Protein AF-A0A7Y2K5U6-F1 (afdb_monomer_lite)

pLDDT: mean 75.23, std 22.71, range [32.06, 97.62]

Foldseek 3Di:
DEFADCVLLVVLVCCLPPNPQAAEEEYPPQVPDAQDADPPPRRHCPPVPRHPVVSCVSNVVSVYHYDPDPVCRVVSNVVRVVVVVPDDPPPPPPPDDDDDDDDDDDDDDDDDDDDDD

Secondary structure (DSSP, 8-state):
-BSSSSHHHHHHHHHHHH--S--EE--B-TTPPTTPBPSSTT-B--TT-S-HHHHHHHHHHTT-EE-SSGGGHHHHHHHHHHH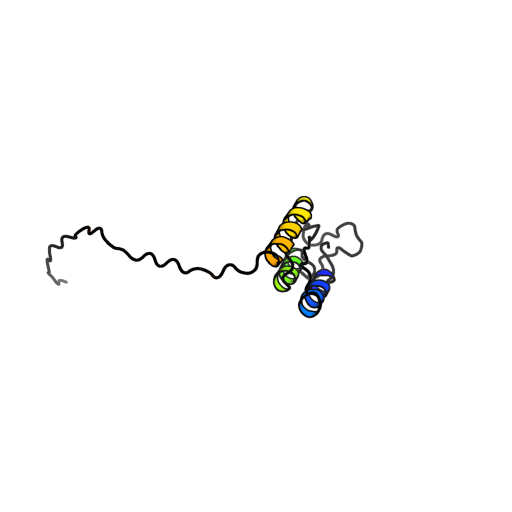HHS-------------------------------

Radius of gyration: 27.52 Å; chains: 1; bounding box: 65×72×42 Å

Sequence (117 aa):
GEIGGTAEEEAAAYIKRNIKKPVVGFIAGRTAPPGRRMGHAGAIIAGGKGTAAEKITAMKKAGIKVAESPADIGITMQKAIEKLNKKPKKKTVSKNTITSKKSATPKKAKAKKKKKK

Structure (mmCIF, N/CA/C/O backbone):
data_AF-A0A7Y2K5U6-F1
#
_entry.id   AF-A0A7Y2K5U6-F1
#
loop_
_atom_site.group_PDB
_atom_site.id
_atom_site.type_symbol
_atom_site.label_atom_id
_atom_site.label_alt_id
_atom_site.label_comp_id
_atom_site.label_asym_id
_atom_site.label_entity_id
_atom_site.label_seq_id
_atom_site.pdbx_PDB_ins_code
_atom_site.Cartn_x
_atom_site.Cartn_y
_atom_site.Cartn_z
_atom_site.occupancy
_atom_site.B_iso_or_equiv
_atom_site.auth_seq_id
_atom_site.auth_comp_id
_atom_site.auth_asym_id
_atom_site.auth_atom_id
_atom_site.pdbx_PDB_model_num
ATOM 1 N N . GLY A 1 1 ? 4.721 4.909 -0.941 1.00 89.25 1 GLY A N 1
ATOM 2 C CA . GLY A 1 1 ? 5.909 4.124 -1.279 1.00 89.25 1 GLY A CA 1
ATOM 3 C C . GLY A 1 1 ? 5.983 3.923 -2.770 1.00 89.25 1 GLY A C 1
ATOM 4 O O . GLY A 1 1 ? 5.064 4.323 -3.490 1.00 89.25 1 GLY A O 1
ATOM 5 N N . GLU A 1 2 ? 7.051 3.292 -3.222 1.00 89.81 2 GLU A N 1
ATOM 6 C CA . GLU A 1 2 ? 7.275 2.914 -4.619 1.00 89.81 2 GLU A CA 1
ATOM 7 C C . GLU A 1 2 ? 7.696 1.441 -4.712 1.00 89.81 2 GLU A C 1
ATOM 9 O O . GLU A 1 2 ? 7.778 0.733 -3.711 1.00 89.81 2 GLU A O 1
ATOM 14 N N . ILE A 1 3 ? 7.858 0.936 -5.930 1.00 87.75 3 ILE A N 1
ATOM 15 C CA . ILE A 1 3 ? 8.450 -0.387 -6.149 1.00 87.75 3 ILE A CA 1
ATOM 16 C C . ILE A 1 3 ? 9.951 -0.385 -5.839 1.00 87.75 3 ILE A C 1
ATOM 18 O O . ILE A 1 3 ? 10.605 0.647 -5.934 1.00 87.75 3 ILE A O 1
ATOM 22 N N . GLY A 1 4 ? 10.499 -1.566 -5.556 1.00 85.31 4 GLY A N 1
ATOM 23 C CA . GLY A 1 4 ? 11.905 -1.762 -5.194 1.00 85.31 4 GLY A CA 1
ATOM 24 C C . GLY A 1 4 ? 12.163 -1.707 -3.686 1.00 85.31 4 GLY A C 1
ATOM 25 O O . GLY A 1 4 ? 11.371 -1.168 -2.914 1.00 85.31 4 GLY A O 1
ATOM 26 N N . GLY A 1 5 ? 13.251 -2.347 -3.250 1.00 86.38 5 GLY A N 1
ATOM 27 C CA . GLY A 1 5 ? 13.608 -2.476 -1.829 1.00 86.38 5 GLY A CA 1
ATOM 28 C C . GLY A 1 5 ? 12.569 -3.226 -0.978 1.00 86.38 5 GLY A C 1
ATOM 29 O O . GLY A 1 5 ? 11.645 -3.843 -1.509 1.00 86.38 5 GLY A O 1
ATOM 30 N N . THR A 1 6 ? 12.708 -3.153 0.351 1.00 89.06 6 THR A N 1
ATOM 31 C CA . THR A 1 6 ? 11.864 -3.856 1.351 1.00 89.06 6 THR A CA 1
ATOM 32 C C . THR A 1 6 ? 11.196 -2.928 2.372 1.00 89.06 6 THR A C 1
ATOM 34 O O . THR A 1 6 ? 10.544 -3.387 3.312 1.00 89.06 6 THR A O 1
ATOM 37 N N . ALA A 1 7 ? 11.356 -1.612 2.204 1.00 90.88 7 ALA A N 1
ATOM 38 C CA . ALA A 1 7 ? 10.967 -0.625 3.206 1.00 90.88 7 ALA A CA 1
ATOM 39 C C . ALA A 1 7 ? 9.464 -0.663 3.528 1.00 90.88 7 ALA A C 1
ATOM 41 O O . ALA A 1 7 ? 9.072 -0.558 4.689 1.00 90.88 7 ALA A O 1
ATOM 42 N N . GLU A 1 8 ? 8.597 -0.835 2.529 1.00 93.06 8 GLU A N 1
ATOM 43 C CA . GLU A 1 8 ? 7.151 -0.907 2.747 1.00 93.06 8 GLU A CA 1
ATOM 44 C C . GLU A 1 8 ? 6.716 -2.190 3.459 1.00 93.06 8 GLU A C 1
ATOM 46 O O . GLU A 1 8 ? 5.763 -2.163 4.240 1.00 93.06 8 GLU A O 1
ATOM 51 N N . GLU A 1 9 ? 7.403 -3.306 3.229 1.00 93.88 9 GLU A N 1
ATOM 52 C CA . GLU A 1 9 ? 7.170 -4.562 3.936 1.00 93.88 9 GLU A CA 1
ATOM 53 C C . GLU A 1 9 ? 7.590 -4.463 5.410 1.00 93.88 9 GLU A C 1
ATOM 55 O O . GLU A 1 9 ? 6.839 -4.877 6.300 1.00 93.88 9 GLU A O 1
ATOM 60 N N . GLU A 1 10 ? 8.745 -3.855 5.678 1.00 94.38 10 GLU A N 1
ATOM 61 C CA . GLU A 1 10 ? 9.230 -3.568 7.033 1.00 94.38 10 GLU A CA 1
ATOM 62 C C . GLU A 1 10 ? 8.302 -2.591 7.761 1.00 94.38 10 GLU A C 1
ATOM 64 O O . GLU A 1 10 ? 7.880 -2.846 8.895 1.00 94.38 10 GLU A O 1
ATOM 69 N N . ALA A 1 11 ? 7.885 -1.521 7.080 1.00 95.44 11 ALA A N 1
ATOM 70 C CA . ALA A 1 11 ? 6.906 -0.577 7.600 1.00 95.44 11 ALA A CA 1
ATOM 71 C C . ALA A 1 11 ? 5.571 -1.270 7.901 1.00 95.44 11 ALA A C 1
ATOM 73 O O . ALA A 1 11 ? 4.975 -1.018 8.947 1.00 95.44 11 ALA A O 1
ATOM 74 N N . ALA A 1 12 ? 5.104 -2.181 7.041 1.00 96.50 12 ALA A N 1
ATOM 75 C CA . ALA A 1 12 ? 3.892 -2.956 7.291 1.00 96.50 12 ALA A CA 1
ATOM 76 C C . ALA A 1 12 ? 4.028 -3.841 8.542 1.00 96.50 12 ALA A C 1
ATOM 78 O O . ALA A 1 12 ? 3.105 -3.894 9.362 1.00 96.50 12 ALA A O 1
ATOM 79 N N . ALA A 1 13 ? 5.177 -4.493 8.736 1.00 96.69 13 ALA A N 1
ATOM 80 C CA . ALA A 1 13 ? 5.445 -5.284 9.935 1.00 96.69 13 ALA A CA 1
ATOM 81 C C . ALA A 1 13 ? 5.439 -4.421 11.209 1.00 96.69 13 ALA A C 1
ATOM 83 O O . ALA A 1 13 ? 4.827 -4.813 12.207 1.00 96.69 13 ALA A O 1
ATOM 84 N N . TYR A 1 14 ? 6.054 -3.238 11.160 1.00 97.38 14 TYR A N 1
ATOM 85 C CA . TYR A 1 14 ? 6.055 -2.281 12.267 1.00 97.38 14 TYR A CA 1
ATOM 86 C C . TYR A 1 14 ? 4.649 -1.747 12.566 1.00 97.38 14 TYR A C 1
ATOM 88 O O . TYR A 1 14 ? 4.186 -1.797 13.704 1.00 97.38 14 TYR A O 1
ATOM 96 N N . ILE A 1 15 ? 3.917 -1.308 11.539 1.00 97.31 15 ILE A N 1
ATOM 97 C CA . ILE A 1 15 ? 2.550 -0.786 11.673 1.00 97.31 15 ILE A CA 1
ATOM 98 C C . ILE A 1 15 ? 1.648 -1.814 12.349 1.00 97.31 15 ILE A C 1
ATOM 100 O O . ILE A 1 15 ? 0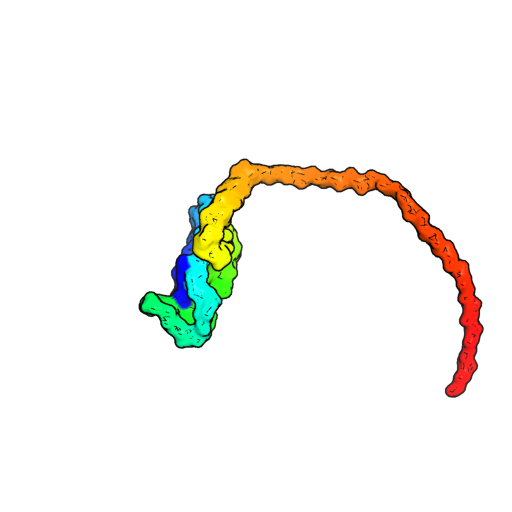.938 -1.473 13.294 1.00 97.31 15 ILE A O 1
ATOM 104 N N . LYS A 1 16 ? 1.733 -3.081 11.933 1.00 96.00 16 LYS A N 1
ATOM 105 C CA . LYS A 1 16 ? 0.943 -4.167 12.520 1.00 96.00 16 LYS A CA 1
ATOM 106 C C . LYS A 1 16 ? 1.193 -4.349 14.021 1.00 96.00 16 LYS A C 1
ATOM 108 O O . LYS A 1 16 ? 0.276 -4.733 14.742 1.00 96.00 16 LYS A O 1
ATOM 113 N N . ARG A 1 17 ? 2.428 -4.132 14.480 1.00 96.50 17 ARG A N 1
ATOM 114 C CA . ARG A 1 17 ? 2.842 -4.358 15.873 1.00 96.50 17 ARG A CA 1
ATOM 115 C C . ARG A 1 17 ? 2.634 -3.130 16.757 1.00 96.50 17 ARG A C 1
ATOM 117 O O . ARG A 1 17 ? 2.300 -3.280 17.928 1.00 96.50 17 ARG A O 1
ATOM 124 N N . ASN A 1 18 ? 2.818 -1.930 16.210 1.00 97.62 1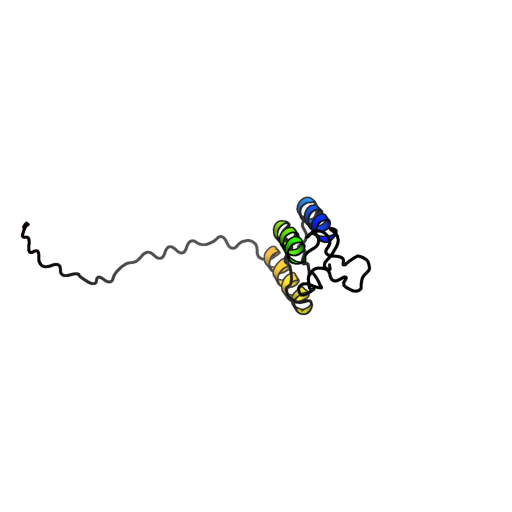8 ASN A N 1
ATOM 125 C CA . ASN A 1 18 ? 3.013 -0.722 17.011 1.00 97.62 18 ASN A CA 1
ATOM 126 C C . ASN A 1 18 ? 1.961 0.371 16.767 1.00 97.62 18 ASN A C 1
ATOM 128 O O . ASN A 1 18 ? 1.784 1.240 17.620 1.00 97.62 18 ASN A O 1
ATOM 132 N N . ILE A 1 19 ? 1.247 0.359 15.636 1.00 96.75 19 ILE A N 1
ATOM 133 C CA . ILE A 1 19 ? 0.399 1.485 15.226 1.00 96.75 19 ILE A CA 1
ATOM 134 C C . ILE A 1 19 ? -1.086 1.123 15.310 1.00 96.75 19 ILE A C 1
ATOM 136 O O . ILE A 1 19 ? -1.570 0.209 14.654 1.00 96.75 19 ILE A O 1
ATOM 140 N N . LYS A 1 20 ? -1.831 1.902 16.106 1.00 92.25 20 LYS A N 1
ATOM 141 C CA . LYS A 1 20 ? -3.291 1.757 16.285 1.00 92.25 20 LYS A CA 1
ATOM 142 C C . LYS A 1 20 ? -4.118 2.732 15.442 1.00 92.25 20 LYS A C 1
ATOM 144 O O . LYS A 1 20 ? -5.316 2.529 15.262 1.00 92.25 20 LYS A O 1
ATOM 149 N N . LYS A 1 21 ? -3.500 3.815 14.962 1.00 94.62 21 LYS A N 1
ATOM 150 C CA . LYS A 1 21 ? -4.155 4.803 14.092 1.00 94.62 21 LYS A CA 1
ATOM 151 C C . LYS A 1 21 ? -4.436 4.175 12.718 1.00 94.62 21 LYS A C 1
ATOM 153 O O . LYS A 1 21 ? -3.678 3.303 12.295 1.00 94.62 21 LYS A O 1
ATOM 158 N N . PRO A 1 22 ? -5.495 4.599 12.007 1.00 95.25 22 PRO A N 1
ATOM 159 C CA . PRO A 1 22 ? -5.755 4.099 10.666 1.00 95.25 22 PRO A CA 1
ATOM 160 C C . PRO A 1 22 ? -4.608 4.506 9.740 1.00 95.25 22 PRO A C 1
ATOM 162 O O . PRO A 1 22 ? -4.237 5.676 9.683 1.00 95.25 22 PRO A O 1
ATOM 165 N N . VAL A 1 23 ? -4.072 3.539 8.998 1.00 97.19 23 VAL A N 1
ATOM 166 C CA . VAL A 1 23 ? -3.028 3.785 8.002 1.00 97.19 23 VAL A CA 1
ATOM 167 C C . VAL A 1 23 ? -3.568 3.468 6.614 1.00 97.19 23 VAL A C 1
ATOM 169 O O . VAL A 1 23 ? -4.210 2.435 6.387 1.00 97.19 23 VAL A O 1
ATOM 172 N N . VAL A 1 24 ? -3.297 4.376 5.682 1.00 97.44 24 VAL A N 1
ATOM 173 C CA . VAL A 1 24 ? -3.528 4.199 4.250 1.00 97.44 24 VAL A CA 1
ATOM 174 C C . VAL A 1 24 ? -2.188 4.293 3.549 1.00 97.44 24 VAL A C 1
ATOM 176 O O . VAL A 1 24 ? -1.343 5.094 3.939 1.00 97.44 24 VAL A O 1
ATOM 179 N N . GLY A 1 25 ? -1.992 3.481 2.522 1.00 95.94 25 GLY A N 1
ATOM 180 C CA . GLY A 1 25 ? -0.795 3.541 1.708 1.00 95.94 25 GLY A CA 1
ATOM 181 C C . GLY A 1 25 ? -1.088 3.453 0.221 1.00 95.94 25 GLY A C 1
ATOM 182 O O . GLY A 1 25 ? -2.186 3.115 -0.208 1.00 95.94 25 GLY A O 1
ATOM 183 N N . PHE A 1 26 ? -0.074 3.773 -0.563 1.00 96.19 26 PHE A N 1
ATOM 184 C CA . PHE A 1 26 ? -0.084 3.724 -2.016 1.00 96.19 26 PHE A CA 1
ATOM 185 C C . PHE A 1 26 ? 1.309 3.292 -2.477 1.00 96.19 26 PHE A C 1
ATOM 187 O O . PHE A 1 26 ? 2.307 3.691 -1.865 1.00 96.19 26 PHE A O 1
ATOM 194 N N . ILE A 1 27 ? 1.360 2.473 -3.526 1.00 93.81 27 ILE A N 1
ATOM 195 C CA . ILE A 1 27 ? 2.600 2.019 -4.159 1.00 93.81 27 ILE A CA 1
ATOM 196 C C . ILE A 1 27 ? 2.623 2.562 -5.583 1.00 93.81 27 ILE A C 1
ATOM 198 O O . ILE A 1 27 ? 1.789 2.174 -6.402 1.00 93.81 27 ILE A O 1
ATOM 202 N N . ALA A 1 28 ? 3.567 3.454 -5.866 1.00 90.44 28 ALA A N 1
ATOM 203 C CA . ALA A 1 28 ? 3.835 3.941 -7.213 1.00 90.44 28 ALA A CA 1
ATOM 204 C C . ALA A 1 28 ? 4.548 2.869 -8.057 1.00 90.44 28 ALA A C 1
ATOM 206 O O . ALA A 1 28 ? 5.193 1.974 -7.518 1.00 90.44 28 ALA A O 1
ATOM 207 N N . GLY A 1 29 ? 4.445 2.959 -9.388 1.00 87.69 29 GLY A N 1
ATOM 208 C CA . GLY A 1 29 ? 5.168 2.059 -10.299 1.00 87.69 29 GLY A CA 1
ATOM 209 C C . GLY A 1 29 ? 4.569 0.653 -10.445 1.00 87.69 29 GLY A C 1
ATOM 210 O O . GLY A 1 29 ? 5.274 -0.277 -10.815 1.00 87.69 29 GLY A O 1
ATOM 211 N N . ARG A 1 30 ? 3.263 0.476 -10.189 1.00 86.38 30 ARG A N 1
ATOM 212 C CA . ARG A 1 30 ? 2.566 -0.831 -10.286 1.00 86.38 30 ARG A CA 1
ATOM 213 C C . ARG A 1 30 ? 2.613 -1.465 -11.679 1.00 86.38 30 ARG A C 1
ATOM 215 O O . ARG A 1 30 ? 2.472 -2.676 -11.789 1.00 86.38 30 ARG A O 1
ATOM 222 N N . THR A 1 31 ? 2.776 -0.649 -12.714 1.00 84.00 31 THR A N 1
ATOM 223 C CA . THR A 1 31 ? 2.841 -1.049 -14.127 1.00 84.00 31 THR A CA 1
ATOM 224 C C . THR A 1 31 ? 4.274 -1.128 -14.652 1.00 84.00 31 THR A C 1
ATOM 226 O O . THR A 1 31 ? 4.479 -1.242 -15.859 1.00 84.00 31 THR A O 1
ATOM 229 N N . ALA A 1 32 ? 5.279 -1.033 -13.773 1.00 77.94 32 ALA A N 1
ATOM 230 C CA . ALA A 1 32 ? 6.667 -1.119 -14.193 1.00 77.94 32 ALA A CA 1
ATOM 231 C C . ALA A 1 32 ? 6.966 -2.515 -14.767 1.00 77.94 32 ALA A C 1
ATOM 233 O O . ALA A 1 32 ? 6.616 -3.522 -14.142 1.00 77.94 32 ALA A O 1
ATOM 234 N N . PRO A 1 33 ? 7.618 -2.593 -15.938 1.00 73.50 33 PRO A N 1
ATOM 235 C CA . PRO A 1 33 ? 8.006 -3.871 -16.503 1.00 73.50 33 PRO A CA 1
ATOM 236 C C . PRO A 1 33 ? 9.107 -4.529 -15.650 1.00 73.50 33 PRO A C 1
ATOM 238 O O . PRO A 1 33 ? 9.912 -3.825 -15.028 1.00 73.50 33 PRO A O 1
ATOM 241 N N . PRO A 1 34 ? 9.179 -5.873 -15.629 1.00 73.06 34 PRO A N 1
ATOM 242 C CA . PRO A 1 34 ? 10.235 -6.597 -14.930 1.00 73.06 34 PRO A CA 1
ATOM 243 C C . PRO A 1 34 ? 11.621 -6.158 -15.410 1.00 73.06 34 PRO A C 1
ATOM 245 O O . PRO A 1 34 ? 11.823 -5.904 -16.596 1.00 73.06 34 PRO A O 1
ATOM 248 N N . GLY A 1 35 ? 12.584 -6.071 -14.492 1.00 70.06 35 GLY A N 1
ATOM 249 C CA . GLY A 1 35 ? 13.972 -5.751 -14.835 1.00 70.06 35 GLY A CA 1
ATOM 250 C C . GLY A 1 35 ? 14.237 -4.291 -15.221 1.00 70.06 35 GLY A C 1
ATOM 251 O O . GLY A 1 35 ? 15.379 -3.957 -15.529 1.00 70.06 35 GLY A O 1
ATOM 252 N N . ARG A 1 36 ? 13.238 -3.394 -15.173 1.00 66.62 36 ARG A N 1
ATOM 253 C CA . ARG A 1 36 ? 13.487 -1.950 -15.282 1.00 66.62 36 ARG A CA 1
ATOM 254 C C . ARG A 1 36 ? 13.749 -1.317 -13.924 1.00 66.62 36 ARG A C 1
ATOM 256 O O . ARG A 1 36 ? 13.028 -1.545 -12.957 1.00 66.62 36 ARG A O 1
ATOM 263 N N . ARG A 1 37 ? 14.737 -0.427 -13.915 1.00 65.25 37 ARG A N 1
ATOM 264 C CA . ARG A 1 37 ? 14.954 0.551 -12.853 1.00 65.25 37 ARG A CA 1
ATOM 265 C C . ARG A 1 37 ? 14.048 1.753 -13.111 1.00 65.25 37 ARG A C 1
ATOM 267 O O . ARG A 1 37 ? 14.161 2.383 -14.162 1.00 65.25 37 ARG A O 1
ATOM 274 N N . MET A 1 38 ? 13.137 2.045 -12.185 1.00 65.38 38 MET A N 1
ATOM 275 C CA . MET A 1 38 ? 12.420 3.327 -12.190 1.00 65.38 38 MET A CA 1
ATOM 276 C C . MET A 1 38 ? 13.334 4.403 -11.587 1.00 65.38 38 MET A C 1
ATOM 278 O O . MET A 1 38 ? 14.243 4.074 -10.836 1.00 65.38 38 MET A O 1
ATOM 282 N N . GLY A 1 39 ? 13.161 5.667 -11.983 1.00 67.88 39 GLY A N 1
ATOM 283 C CA . GLY A 1 39 ? 14.192 6.715 -11.877 1.00 67.88 39 GLY A CA 1
ATOM 284 C C . GLY A 1 39 ? 14.899 6.888 -10.521 1.00 67.88 39 GLY A C 1
ATOM 285 O O . GLY A 1 39 ? 16.088 7.202 -10.511 1.00 67.88 39 GLY A O 1
ATOM 286 N N . HIS A 1 40 ? 14.230 6.653 -9.385 1.00 68.50 40 HIS A N 1
ATOM 287 C CA . HIS A 1 40 ? 14.884 6.693 -8.075 1.00 68.50 40 HIS A CA 1
ATOM 288 C C . HIS A 1 40 ? 15.895 5.554 -7.921 1.00 68.50 40 HIS A C 1
ATOM 290 O O . HIS A 1 40 ? 15.642 4.403 -8.275 1.00 68.50 40 HIS A O 1
ATOM 296 N N . ALA A 1 41 ? 17.061 5.851 -7.341 1.00 56.97 41 ALA A N 1
ATOM 297 C CA . ALA A 1 41 ? 18.151 4.886 -7.255 1.00 56.97 41 ALA A CA 1
ATOM 298 C C . ALA A 1 41 ? 17.801 3.585 -6.498 1.00 56.97 41 ALA A C 1
ATOM 300 O O . ALA A 1 41 ? 18.472 2.583 -6.727 1.00 56.97 41 ALA A O 1
ATOM 301 N N . GLY A 1 42 ? 16.746 3.587 -5.671 1.00 59.66 42 GLY A N 1
ATOM 302 C CA . GLY A 1 42 ? 16.246 2.427 -4.924 1.00 59.66 42 GLY A CA 1
ATOM 303 C C . GLY A 1 42 ? 15.161 1.594 -5.621 1.00 59.66 42 GLY A C 1
ATOM 304 O O . GLY A 1 42 ? 14.849 0.501 -5.147 1.00 59.66 42 GLY A O 1
ATOM 305 N N . ALA A 1 43 ? 14.610 2.045 -6.753 1.00 66.38 43 ALA A N 1
ATOM 306 C CA . ALA A 1 43 ? 13.493 1.377 -7.420 1.00 66.38 43 ALA A CA 1
ATOM 307 C C . ALA A 1 43 ? 13.954 0.260 -8.377 1.00 66.38 43 ALA A C 1
ATOM 309 O O . ALA A 1 43 ? 13.664 0.273 -9.579 1.00 66.38 43 ALA A O 1
ATOM 310 N N . ILE A 1 44 ? 14.710 -0.704 -7.842 1.00 67.44 44 ILE A N 1
ATOM 311 C CA . ILE A 1 44 ? 15.143 -1.914 -8.552 1.00 67.44 44 ILE A CA 1
ATOM 312 C C . ILE A 1 44 ? 14.313 -3.101 -8.057 1.00 67.44 44 ILE A C 1
ATOM 314 O O . ILE A 1 44 ? 14.345 -3.447 -6.876 1.00 67.44 44 ILE A O 1
ATOM 318 N N . ILE A 1 45 ? 13.606 -3.758 -8.978 1.00 66.44 45 ILE A N 1
ATOM 319 C CA . ILE A 1 45 ? 12.981 -5.063 -8.737 1.00 66.44 45 ILE A CA 1
ATOM 320 C C . ILE A 1 45 ? 14.023 -6.130 -9.097 1.00 66.44 45 ILE A C 1
ATOM 322 O O . ILE A 1 45 ? 14.153 -6.509 -10.261 1.00 66.44 45 ILE A O 1
ATOM 326 N N . ALA A 1 46 ? 14.809 -6.576 -8.115 1.00 65.50 46 ALA A N 1
ATOM 327 C CA . ALA A 1 46 ? 15.831 -7.609 -8.296 1.00 65.50 46 ALA A CA 1
ATOM 328 C C . ALA A 1 46 ? 15.409 -8.921 -7.621 1.00 65.50 46 ALA A C 1
ATOM 330 O O . ALA A 1 46 ? 14.871 -8.921 -6.513 1.00 65.50 46 ALA A O 1
ATOM 331 N N . GLY A 1 47 ? 15.650 -10.055 -8.290 1.00 66.44 47 GLY A N 1
ATOM 332 C CA . GLY A 1 47 ? 15.407 -11.388 -7.722 1.00 66.44 47 GLY A CA 1
ATOM 333 C C . GLY A 1 47 ? 13.945 -11.674 -7.355 1.00 66.44 47 GLY A C 1
ATOM 334 O O . GLY A 1 47 ? 13.692 -12.441 -6.432 1.00 66.44 47 GLY A O 1
ATOM 335 N N . GLY A 1 48 ? 12.991 -11.020 -8.029 1.00 67.50 48 GLY A N 1
ATOM 336 C CA . GLY A 1 48 ? 11.556 -11.175 -7.771 1.00 67.50 48 GLY A CA 1
ATOM 337 C C . GLY A 1 48 ? 11.038 -10.465 -6.518 1.00 67.50 48 GLY A C 1
ATOM 338 O O . GLY A 1 48 ? 9.850 -10.572 -6.253 1.00 67.50 48 GLY A O 1
ATOM 339 N N . LYS A 1 49 ? 11.893 -9.735 -5.787 1.00 70.44 49 LYS A N 1
ATOM 340 C CA . LYS A 1 49 ? 11.543 -9.004 -4.560 1.00 70.44 49 LYS A CA 1
ATOM 341 C C . LYS A 1 49 ? 11.308 -7.520 -4.830 1.00 70.44 49 LYS A C 1
ATOM 343 O O . LYS A 1 49 ? 11.882 -6.940 -5.755 1.00 70.44 49 LYS A O 1
ATOM 348 N N . GLY A 1 50 ? 10.490 -6.891 -3.988 1.00 76.81 50 GLY A N 1
ATOM 349 C CA . GLY A 1 50 ? 10.170 -5.465 -4.085 1.00 76.81 50 GLY A CA 1
ATOM 350 C C . GLY A 1 50 ? 9.139 -5.160 -5.172 1.00 76.81 50 GLY A C 1
ATOM 351 O O . GLY A 1 50 ? 8.986 -4.006 -5.586 1.00 76.81 50 GLY A O 1
ATOM 352 N N . THR A 1 51 ? 8.419 -6.182 -5.645 1.00 87.12 51 THR A N 1
ATOM 353 C CA . THR A 1 51 ? 7.316 -5.991 -6.586 1.00 87.12 51 THR A CA 1
ATOM 354 C C . THR A 1 51 ? 6.178 -5.222 -5.918 1.00 87.12 51 THR A C 1
ATOM 356 O O . THR A 1 51 ? 5.933 -5.330 -4.713 1.00 87.12 51 THR A O 1
ATOM 359 N N . ALA A 1 52 ? 5.407 -4.475 -6.712 1.00 89.69 52 ALA A N 1
ATOM 360 C CA . ALA A 1 52 ? 4.226 -3.799 -6.183 1.00 89.69 52 ALA A CA 1
ATOM 361 C C . ALA A 1 52 ? 3.243 -4.792 -5.539 1.00 89.69 52 ALA A C 1
ATOM 363 O O . ALA A 1 52 ? 2.643 -4.493 -4.511 1.00 89.69 52 ALA A O 1
ATOM 364 N N . ALA A 1 53 ? 3.083 -5.983 -6.122 1.00 89.75 53 ALA A N 1
ATOM 365 C CA . ALA A 1 53 ? 2.155 -6.994 -5.627 1.00 89.75 53 ALA A CA 1
ATOM 366 C C . ALA A 1 53 ? 2.526 -7.497 -4.221 1.00 89.75 53 ALA A C 1
ATOM 368 O O . ALA A 1 53 ? 1.651 -7.590 -3.352 1.00 89.75 53 ALA A O 1
ATOM 369 N N . GLU A 1 54 ? 3.807 -7.776 -3.974 1.00 90.44 54 GLU A N 1
ATOM 370 C CA . GLU A 1 54 ? 4.297 -8.209 -2.661 1.00 90.44 54 GLU A CA 1
ATOM 371 C C . GLU A 1 54 ? 4.114 -7.117 -1.610 1.00 90.44 54 GLU A C 1
ATOM 373 O O . GLU A 1 54 ? 3.506 -7.374 -0.565 1.00 90.44 54 GLU A O 1
ATOM 378 N N . LYS A 1 55 ? 4.523 -5.882 -1.926 1.00 92.50 55 LYS A N 1
ATOM 379 C CA . LYS A 1 55 ? 4.361 -4.714 -1.048 1.00 92.50 55 LYS A CA 1
ATOM 380 C C . LYS A 1 55 ? 2.903 -4.506 -0.657 1.00 92.50 55 LYS A C 1
ATOM 382 O O . LYS A 1 55 ? 2.563 -4.436 0.524 1.00 92.50 55 LYS A O 1
ATOM 387 N N . ILE A 1 56 ? 2.005 -4.497 -1.641 1.00 94.06 56 ILE A N 1
ATOM 388 C CA . ILE A 1 56 ? 0.562 -4.336 -1.415 1.00 94.06 56 ILE A CA 1
ATOM 389 C C . ILE A 1 56 ? 0.016 -5.475 -0.548 1.00 94.06 56 ILE A C 1
ATOM 391 O O . ILE A 1 56 ? -0.820 -5.241 0.328 1.00 94.06 56 ILE A O 1
ATOM 395 N N . THR A 1 57 ? 0.483 -6.703 -0.767 1.00 94.69 57 THR A N 1
ATOM 396 C CA . THR A 1 57 ? 0.069 -7.865 0.025 1.00 94.69 57 THR A CA 1
ATOM 397 C C . THR A 1 57 ? 0.529 -7.744 1.476 1.00 94.69 57 THR A C 1
ATOM 399 O O . THR A 1 57 ? -0.276 -7.970 2.384 1.00 94.69 57 THR A O 1
ATOM 402 N N . ALA A 1 58 ? 1.780 -7.345 1.717 1.00 94.88 58 ALA A N 1
ATOM 403 C CA . ALA A 1 58 ? 2.310 -7.105 3.058 1.00 94.88 58 ALA A CA 1
ATOM 404 C C . ALA A 1 58 ? 1.519 -6.005 3.782 1.00 94.88 58 ALA A C 1
ATOM 406 O O . ALA A 1 58 ? 1.048 -6.212 4.903 1.00 94.88 58 ALA A O 1
ATOM 407 N N . MET A 1 59 ? 1.268 -4.882 3.104 1.00 96.00 59 MET A N 1
ATOM 408 C CA . MET A 1 59 ? 0.483 -3.769 3.641 1.00 96.00 59 MET A CA 1
ATOM 409 C C . MET A 1 59 ? -0.943 -4.199 4.008 1.00 96.00 59 MET A C 1
ATOM 411 O O . MET A 1 59 ? -1.401 -3.953 5.127 1.00 96.00 59 MET A O 1
ATOM 415 N N . LYS A 1 60 ? -1.635 -4.923 3.119 1.00 95.62 60 LYS A N 1
ATOM 416 C CA . LYS A 1 60 ? -2.984 -5.446 3.394 1.00 95.62 60 LYS A CA 1
ATOM 417 C C . LYS A 1 60 ? -2.994 -6.411 4.587 1.00 95.62 60 LYS A C 1
ATOM 419 O O . LYS A 1 60 ? -3.882 -6.316 5.432 1.00 95.62 60 LYS A O 1
ATOM 424 N N . LYS A 1 61 ? -1.992 -7.292 4.710 1.00 95.88 61 LYS A N 1
ATOM 425 C CA . LYS A 1 61 ? -1.829 -8.215 5.858 1.00 95.88 61 LYS A CA 1
ATOM 426 C C . LYS A 1 61 ? -1.549 -7.499 7.187 1.00 95.88 61 LYS A C 1
ATOM 428 O O . LYS A 1 61 ? -1.776 -8.084 8.251 1.00 95.88 61 LYS A O 1
ATOM 433 N N . ALA A 1 62 ? -1.056 -6.264 7.133 1.00 95.94 62 ALA A N 1
ATOM 434 C CA . ALA A 1 62 ? -0.865 -5.385 8.283 1.00 95.94 62 ALA A CA 1
ATOM 435 C C . ALA A 1 62 ? -2.107 -4.545 8.632 1.00 95.94 62 ALA A C 1
ATOM 437 O O . ALA A 1 62 ? -2.078 -3.790 9.597 1.00 95.94 62 ALA A O 1
ATOM 438 N N . GLY A 1 63 ? -3.205 -4.672 7.876 1.00 94.88 63 GLY A N 1
ATOM 439 C CA . GLY A 1 63 ? -4.419 -3.874 8.076 1.00 94.88 63 GLY A CA 1
ATOM 440 C C . GLY A 1 63 ? -4.368 -2.484 7.432 1.00 94.88 63 GLY A C 1
ATOM 441 O O . GLY A 1 63 ? -5.293 -1.689 7.615 1.00 94.88 63 GLY A O 1
ATOM 442 N N . ILE A 1 64 ? -3.327 -2.195 6.647 1.00 96.94 64 ILE A N 1
ATOM 443 C CA . ILE A 1 64 ? -3.195 -0.950 5.891 1.00 96.94 64 ILE A CA 1
ATOM 444 C C . ILE A 1 64 ? -4.135 -1.021 4.686 1.00 96.94 64 ILE A C 1
ATOM 446 O O . ILE A 1 64 ? -4.100 -1.979 3.907 1.00 96.94 64 ILE A O 1
ATOM 450 N N . LYS A 1 65 ? -4.978 0.000 4.502 1.00 96.00 65 LYS A N 1
ATOM 451 C CA . LYS A 1 65 ? -5.762 0.116 3.263 1.00 96.00 65 LYS A CA 1
ATOM 452 C C . LYS A 1 65 ? -4.865 0.666 2.167 1.00 96.00 65 LYS A C 1
ATOM 454 O O . LYS A 1 65 ? -4.214 1.683 2.366 1.00 96.00 65 LYS A O 1
ATOM 459 N N . VAL A 1 66 ? -4.850 0.014 1.013 1.00 96.38 66 VAL A N 1
ATOM 460 C CA . VAL A 1 66 ? -4.032 0.456 -0.117 1.00 96.38 66 VAL A CA 1
ATOM 461 C C . VAL A 1 66 ? -4.924 1.122 -1.156 1.00 96.38 66 VAL A C 1
ATOM 463 O O . VAL A 1 66 ? -5.863 0.487 -1.632 1.00 96.38 66 VAL A O 1
ATOM 466 N N . ALA A 1 67 ? -4.637 2.381 -1.479 1.00 96.44 67 ALA A N 1
ATOM 467 C CA . ALA A 1 67 ? -5.307 3.131 -2.535 1.00 96.44 67 ALA A CA 1
ATOM 468 C C . ALA A 1 67 ? -4.869 2.637 -3.926 1.00 96.44 67 ALA A C 1
ATOM 470 O O . ALA A 1 67 ? -3.733 2.188 -4.110 1.00 96.44 67 ALA A O 1
ATOM 471 N N . GLU A 1 68 ? -5.771 2.698 -4.905 1.00 92.44 68 GLU A N 1
ATOM 472 C CA . GLU A 1 68 ? -5.494 2.242 -6.272 1.00 92.44 68 GLU A CA 1
ATOM 473 C C . GLU A 1 68 ? -4.798 3.316 -7.100 1.00 92.44 68 GLU A C 1
ATOM 475 O O . GLU A 1 68 ? -3.790 3.019 -7.744 1.00 92.44 68 GLU A O 1
ATOM 480 N N . SER A 1 69 ? -5.279 4.554 -6.993 1.00 93.81 69 SER A N 1
ATOM 481 C CA . SER A 1 69 ? -4.689 5.760 -7.568 1.00 93.81 69 SER A CA 1
ATOM 482 C C . SER A 1 69 ? -4.248 6.740 -6.469 1.00 93.81 69 SER A C 1
ATOM 484 O O . SER A 1 69 ? -4.829 6.738 -5.377 1.00 93.81 69 SER A O 1
ATOM 486 N N . PRO A 1 70 ? -3.275 7.636 -6.736 1.00 92.88 70 PRO A N 1
ATOM 487 C CA . PRO A 1 70 ? -2.982 8.763 -5.851 1.00 92.88 70 PRO A CA 1
ATOM 488 C C . PRO A 1 70 ? -4.223 9.603 -5.509 1.00 92.88 70 PRO A C 1
ATOM 490 O O . PRO A 1 70 ? -4.361 10.056 -4.374 1.00 92.88 70 PRO A O 1
ATOM 493 N N . ALA A 1 71 ? -5.158 9.750 -6.456 1.00 96.06 71 ALA A N 1
ATOM 494 C CA . ALA A 1 71 ? -6.404 10.493 -6.254 1.00 96.06 71 ALA A CA 1
ATOM 495 C C . ALA A 1 71 ? -7.322 9.852 -5.192 1.00 96.06 71 ALA A C 1
ATOM 497 O O . ALA A 1 71 ? -8.074 10.547 -4.510 1.00 96.06 71 ALA A O 1
ATOM 498 N N . ASP A 1 72 ? -7.218 8.536 -4.986 1.00 96.44 72 ASP A N 1
ATOM 499 C CA . ASP A 1 72 ? -8.082 7.800 -4.060 1.00 96.44 72 ASP A CA 1
ATOM 500 C C . ASP A 1 72 ? -7.590 7.839 -2.611 1.00 96.44 72 ASP A C 1
ATOM 502 O O . ASP A 1 72 ? -8.284 7.346 -1.714 1.00 96.44 72 ASP A O 1
ATOM 506 N N . ILE A 1 73 ? -6.396 8.383 -2.343 1.00 96.06 73 ILE A N 1
ATOM 507 C CA . ILE A 1 73 ? -5.789 8.367 -1.003 1.00 96.06 73 ILE A CA 1
ATOM 508 C C . ILE A 1 73 ? -6.707 9.059 0.011 1.00 96.06 73 ILE A C 1
ATOM 510 O O . ILE A 1 73 ? -6.989 8.489 1.069 1.00 96.06 73 ILE A O 1
ATOM 514 N N . GLY A 1 74 ? -7.227 10.244 -0.328 1.00 96.25 74 GLY A N 1
ATOM 515 C CA . GLY A 1 74 ? -8.112 11.015 0.552 1.00 96.25 74 GLY A CA 1
ATOM 516 C C . GLY A 1 74 ? -9.407 10.269 0.873 1.00 96.25 74 GLY A C 1
ATOM 517 O O . GLY A 1 74 ? -9.747 10.074 2.041 1.00 96.25 74 GLY A O 1
ATOM 518 N N . ILE A 1 75 ? -10.079 9.753 -0.160 1.00 9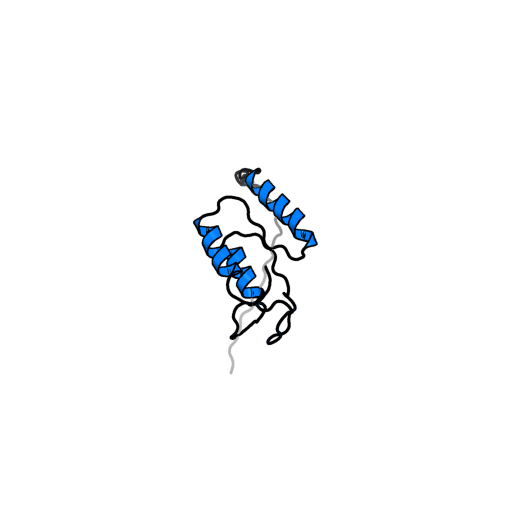7.00 75 ILE A N 1
ATOM 519 C CA . ILE A 1 75 ? -11.318 8.970 -0.025 1.00 97.00 75 ILE A CA 1
ATOM 520 C C . ILE A 1 75 ? -11.067 7.699 0.800 1.00 97.00 75 ILE A C 1
ATOM 522 O O . ILE A 1 75 ? -11.871 7.314 1.653 1.00 97.00 75 ILE A O 1
ATOM 526 N N . THR A 1 76 ? -9.937 7.031 0.577 1.00 96.56 76 THR A N 1
ATOM 527 C CA . THR A 1 76 ? -9.566 5.809 1.302 1.00 96.56 76 THR A CA 1
ATOM 528 C C . THR A 1 76 ? -9.297 6.095 2.778 1.00 96.56 76 THR A C 1
ATOM 530 O O . THR A 1 76 ? -9.706 5.304 3.635 1.00 96.56 76 THR A O 1
ATOM 533 N N . MET A 1 77 ? -8.664 7.230 3.089 1.00 97.12 77 MET A N 1
ATOM 534 C CA . MET A 1 77 ? -8.419 7.667 4.464 1.00 97.12 77 MET A CA 1
ATOM 535 C C . MET A 1 77 ? -9.715 8.051 5.171 1.00 97.12 77 MET A C 1
ATOM 537 O O . MET A 1 77 ? -9.967 7.557 6.271 1.00 97.12 77 MET A O 1
ATOM 541 N N . GLN A 1 78 ? -10.585 8.824 4.520 1.00 96.12 78 GLN A N 1
ATOM 542 C CA . GLN A 1 78 ? -11.908 9.151 5.051 1.00 96.12 78 GLN A CA 1
ATOM 543 C C . GLN A 1 78 ? -12.681 7.874 5.413 1.00 96.12 78 GLN A C 1
ATOM 545 O O . GLN A 1 78 ? -13.095 7.698 6.559 1.00 96.12 78 GLN A O 1
ATOM 550 N N . LYS A 1 79 ? -12.759 6.905 4.489 1.00 94.88 79 LYS A N 1
ATOM 551 C CA . LYS A 1 79 ? -13.374 5.589 4.740 1.00 94.88 79 LYS A CA 1
ATOM 552 C C . LYS A 1 79 ? -12.696 4.821 5.880 1.00 94.88 79 LYS A C 1
ATOM 554 O O . LYS A 1 79 ? -13.347 4.028 6.563 1.00 94.88 79 LYS A O 1
ATOM 559 N N . ALA A 1 80 ? -11.384 4.974 6.066 1.00 93.50 80 ALA A N 1
ATOM 560 C CA . ALA A 1 80 ? -10.660 4.322 7.152 1.00 93.50 80 ALA A CA 1
ATOM 561 C C . ALA A 1 80 ? -11.020 4.915 8.518 1.00 93.50 80 ALA A C 1
ATOM 563 O O . ALA A 1 80 ? -11.261 4.145 9.447 1.00 93.50 80 ALA A O 1
ATOM 564 N N . ILE A 1 81 ? -11.103 6.241 8.607 1.00 94.31 81 ILE A N 1
ATOM 565 C CA . ILE A 1 81 ? -11.467 6.978 9.821 1.00 94.31 81 ILE A CA 1
ATOM 566 C C . ILE A 1 81 ? -12.944 6.753 10.164 1.00 94.31 81 ILE A C 1
ATOM 568 O O . ILE A 1 81 ? -13.270 6.416 11.300 1.00 94.31 81 ILE A O 1
ATOM 572 N N . GLU A 1 82 ? -13.847 6.831 9.185 1.00 93.38 82 GLU A N 1
ATOM 573 C CA . GLU A 1 82 ? -15.276 6.590 9.412 1.00 93.38 82 GLU A CA 1
ATOM 574 C C . GLU A 1 82 ? -15.566 5.204 9.991 1.00 93.38 82 GLU A C 1
ATOM 576 O O . GLU A 1 82 ? -16.453 5.062 10.833 1.00 93.38 82 GLU A O 1
ATOM 581 N N . LYS A 1 83 ? -14.829 4.173 9.558 1.00 87.00 83 LYS A N 1
ATOM 582 C CA . LYS A 1 83 ? -14.967 2.815 10.107 1.00 87.00 83 LYS A CA 1
ATOM 583 C C . LYS A 1 83 ? -14.572 2.728 11.582 1.00 87.00 83 LYS A C 1
ATOM 585 O O . LYS A 1 83 ? -15.084 1.849 12.262 1.00 87.00 83 LYS A O 1
ATOM 590 N N . LEU A 1 84 ? -13.687 3.599 12.069 1.00 82.81 84 LEU A N 1
ATOM 591 C CA . LEU A 1 84 ? -13.350 3.672 13.495 1.00 82.81 84 LEU A CA 1
ATOM 592 C C . LEU A 1 84 ? -14.451 4.377 14.292 1.00 82.81 84 LEU A C 1
ATOM 594 O O . LEU A 1 84 ? -14.782 3.944 15.392 1.00 82.81 84 LEU A O 1
ATOM 598 N N . ASN A 1 85 ? -15.056 5.417 13.714 1.00 81.69 85 ASN A N 1
ATOM 599 C CA . ASN A 1 85 ? -16.128 6.179 14.363 1.00 81.69 85 ASN A CA 1
ATOM 600 C C . ASN A 1 85 ? -17.462 5.414 14.377 1.00 81.69 85 ASN A C 1
ATOM 602 O O . ASN A 1 85 ? -18.256 5.534 15.310 1.00 81.69 85 ASN A O 1
ATOM 606 N N . LYS A 1 86 ? -17.709 4.578 13.365 1.00 70.94 86 LYS A N 1
ATOM 607 C CA . LYS A 1 86 ? -18.846 3.656 13.317 1.00 70.94 86 LYS A CA 1
ATOM 608 C C . LYS A 1 86 ? -18.513 2.413 14.160 1.00 70.94 86 LYS A C 1
ATOM 610 O O . LYS A 1 86 ? -18.052 1.409 13.620 1.00 70.94 86 LYS A O 1
ATOM 615 N N . LYS A 1 87 ? -18.774 2.455 15.480 1.00 56.09 87 LYS A N 1
ATOM 616 C CA . LYS A 1 87 ? -18.847 1.239 16.330 1.00 56.09 87 LYS A CA 1
ATOM 617 C C . LYS A 1 87 ? -19.672 0.163 15.601 1.00 56.09 87 LYS A C 1
ATOM 619 O O . LYS A 1 87 ? -20.636 0.519 14.915 1.00 56.09 87 LYS A O 1
ATOM 624 N N . PRO A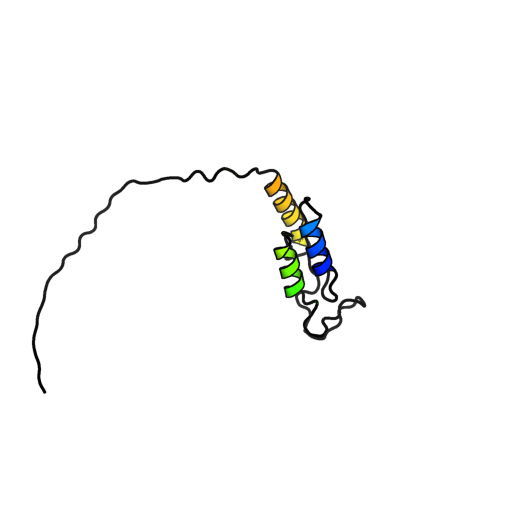 1 88 ? -19.339 -1.136 15.723 1.00 52.59 88 PRO A N 1
ATOM 625 C CA . PRO A 1 88 ? -20.033 -2.172 14.974 1.00 52.59 88 PRO A CA 1
ATOM 626 C C . PRO A 1 88 ? -21.518 -2.128 15.335 1.00 52.59 88 PRO A C 1
ATOM 628 O O . PRO A 1 88 ? -21.897 -2.416 16.470 1.00 52.59 88 PRO A O 1
ATOM 631 N N . LYS A 1 89 ? -22.372 -1.776 14.365 1.00 49.09 89 LYS A N 1
ATOM 632 C CA . LYS A 1 89 ? -23.793 -2.109 14.452 1.00 49.09 89 LYS A CA 1
ATOM 633 C C . LYS A 1 89 ? -23.834 -3.626 14.615 1.00 49.09 89 LYS A C 1
ATOM 635 O O . LYS A 1 89 ? -23.450 -4.350 13.695 1.00 49.09 89 LYS A O 1
ATOM 640 N N . LYS A 1 90 ? -24.205 -4.091 15.815 1.00 40.25 90 LYS A N 1
ATOM 641 C CA . LYS A 1 90 ? -24.536 -5.490 16.115 1.00 40.25 90 LYS A CA 1
ATOM 642 C C . LYS A 1 90 ? -25.340 -5.985 14.911 1.00 40.25 90 LYS A C 1
ATOM 644 O O . LYS A 1 90 ? -26.345 -5.358 14.587 1.00 40.25 90 LYS A O 1
ATOM 649 N N . LYS A 1 91 ? -24.863 -7.008 14.191 1.00 43.25 91 LYS A N 1
ATOM 650 C CA . LYS A 1 91 ? -25.635 -7.610 13.097 1.00 43.25 91 LYS A CA 1
ATOM 651 C C . LYS A 1 91 ? -26.943 -8.094 13.716 1.00 43.25 91 LYS A C 1
ATOM 653 O O . LYS A 1 91 ? -26.965 -9.139 14.360 1.00 43.25 91 LYS A O 1
ATOM 658 N N . THR A 1 92 ? -28.008 -7.313 13.586 1.00 40.47 92 THR A N 1
ATOM 659 C CA . THR A 1 92 ? -29.361 -7.767 13.864 1.00 40.47 92 THR A CA 1
ATOM 660 C C . THR A 1 92 ? -29.612 -8.859 12.842 1.00 40.47 92 THR A C 1
ATOM 662 O O . THR A 1 92 ? -29.710 -8.598 11.645 1.00 40.47 92 THR A O 1
ATOM 665 N N . VAL A 1 93 ? -29.597 -10.104 13.306 1.00 45.81 93 VAL A N 1
ATOM 666 C CA . VAL A 1 93 ? -30.059 -11.245 12.527 1.00 45.81 93 VAL A CA 1
ATOM 667 C C . VAL A 1 93 ? -31.533 -10.974 12.254 1.00 45.81 93 VAL A C 1
ATOM 669 O O . VAL A 1 93 ? -32.374 -11.162 13.129 1.00 45.81 93 VAL A O 1
ATOM 672 N N . SER A 1 94 ? -31.848 -10.458 11.067 1.00 40.72 94 SER A N 1
ATOM 673 C CA . SER A 1 94 ? -33.220 -10.419 10.579 1.00 40.72 94 SER A CA 1
ATOM 674 C C . SER A 1 94 ? -33.615 -11.864 10.277 1.00 40.72 94 SER A C 1
ATOM 676 O O . SER A 1 94 ? -33.305 -12.416 9.223 1.00 40.72 94 SER A O 1
ATOM 678 N N . LYS A 1 95 ? -34.222 -12.514 11.274 1.00 44.81 95 LYS A N 1
ATOM 679 C CA . LYS A 1 95 ? -35.079 -13.678 11.065 1.00 44.81 95 LYS A CA 1
ATOM 680 C C . LYS A 1 95 ? -36.309 -13.184 10.305 1.00 44.81 95 LYS A C 1
ATOM 682 O O . LYS A 1 95 ? -37.221 -12.662 10.931 1.00 44.81 95 LYS A O 1
ATOM 687 N N . ASN A 1 96 ? -36.345 -13.396 8.995 1.00 41.78 96 ASN A N 1
ATOM 688 C CA . ASN A 1 96 ? -37.608 -13.504 8.272 1.00 41.78 96 ASN A CA 1
ATOM 689 C C . ASN A 1 96 ? -37.833 -14.976 7.916 1.00 41.78 96 ASN A C 1
ATOM 691 O O . ASN A 1 96 ? -37.421 -15.466 6.868 1.00 41.78 96 ASN A O 1
ATOM 695 N N . THR A 1 97 ? -38.476 -15.675 8.848 1.00 34.97 97 THR A N 1
ATOM 696 C CA . THR A 1 97 ? -39.315 -16.841 8.561 1.00 34.97 97 THR A CA 1
ATOM 697 C C . THR A 1 97 ? -40.697 -16.316 8.166 1.00 34.97 97 THR A C 1
ATOM 699 O O . THR A 1 97 ? -41.133 -15.354 8.791 1.00 34.97 97 THR A O 1
ATOM 702 N N . ILE A 1 98 ? -41.341 -16.947 7.171 1.00 40.16 98 ILE A N 1
ATOM 703 C CA . ILE A 1 98 ? -42.793 -17.047 6.840 1.00 40.16 98 ILE A CA 1
ATOM 704 C C . ILE A 1 98 ? -42.868 -17.204 5.304 1.00 40.16 98 ILE A C 1
ATOM 706 O O . ILE A 1 98 ? -42.641 -16.260 4.559 1.00 40.16 98 ILE A O 1
ATOM 710 N N . THR A 1 99 ? -42.757 -18.430 4.786 1.00 32.06 99 THR A N 1
ATOM 711 C CA . THR A 1 99 ? -43.848 -19.374 4.450 1.00 32.06 99 THR A CA 1
ATOM 712 C C . THR A 1 99 ? -44.663 -19.031 3.190 1.00 32.06 99 THR A C 1
ATOM 714 O O . THR A 1 99 ? -45.265 -17.976 3.049 1.00 32.06 99 THR A O 1
ATOM 717 N N . SER A 1 100 ? -44.767 -20.063 2.340 1.00 33.91 100 SER A N 1
ATOM 718 C CA . SER A 1 100 ? -45.763 -20.330 1.289 1.00 33.91 100 SER A CA 1
ATOM 719 C C . SER A 1 100 ? -45.608 -19.667 -0.095 1.00 33.91 100 SER A C 1
ATOM 721 O O . SER A 1 100 ? -46.021 -18.542 -0.331 1.00 33.91 100 SER A O 1
ATOM 723 N N . LYS A 1 101 ? -45.189 -20.471 -1.086 1.00 38.31 101 LYS A N 1
ATOM 724 C CA . LYS A 1 101 ? -46.129 -20.967 -2.109 1.00 38.31 101 LYS A CA 1
ATOM 725 C C . LYS A 1 101 ? -45.609 -22.232 -2.806 1.00 38.31 101 LYS A C 1
ATOM 727 O O . LYS A 1 101 ? -44.565 -22.272 -3.441 1.00 38.31 101 LYS A O 1
ATOM 732 N N . LYS A 1 102 ? -46.412 -23.268 -2.591 1.00 39.50 102 LYS A N 1
ATOM 733 C CA . LYS A 1 102 ? -46.486 -24.615 -3.157 1.00 39.50 102 LYS A CA 1
ATOM 734 C C . LYS A 1 102 ? -46.499 -24.562 -4.697 1.00 39.50 102 LYS A C 1
ATOM 736 O O . LYS A 1 102 ? -47.367 -23.898 -5.254 1.00 39.50 102 LYS A O 1
ATOM 741 N N . SER A 1 103 ? -45.644 -25.320 -5.379 1.00 33.88 103 SER A N 1
ATOM 742 C CA . SER A 1 103 ? -45.938 -25.798 -6.737 1.00 33.88 103 SER A CA 1
ATOM 743 C C . SER A 1 103 ? -45.670 -27.298 -6.801 1.00 33.88 103 SER A C 1
ATOM 745 O O . SER A 1 103 ? -44.616 -27.805 -6.420 1.00 33.88 103 SER A O 1
ATOM 747 N N . ALA A 1 104 ? -46.738 -28.013 -7.129 1.00 38.53 104 ALA A N 1
ATOM 748 C CA . ALA A 1 104 ? -46.858 -29.450 -7.045 1.00 38.53 104 ALA A CA 1
ATOM 749 C C . ALA A 1 104 ? -46.188 -30.135 -8.241 1.00 38.53 104 ALA A C 1
ATOM 751 O O . ALA A 1 104 ? -46.282 -29.687 -9.379 1.00 38.53 104 ALA A O 1
ATOM 752 N N . THR A 1 105 ? -45.552 -31.266 -7.958 1.00 39.66 105 THR A N 1
ATOM 753 C CA . THR A 1 105 ? -45.168 -32.293 -8.930 1.00 39.66 105 THR A CA 1
ATOM 754 C C . THR A 1 105 ? -46.416 -32.962 -9.515 1.00 39.66 105 THR A C 1
ATOM 756 O O . THR A 1 105 ? -47.435 -33.064 -8.829 1.00 39.66 105 THR A O 1
ATOM 759 N N . PRO A 1 106 ? -46.280 -33.612 -10.681 1.00 41.16 106 PRO A N 1
ATOM 760 C CA . PRO A 1 106 ? -46.790 -34.975 -10.754 1.00 41.16 106 PRO A CA 1
ATOM 761 C C . PRO A 1 106 ? -45.731 -35.960 -11.266 1.00 41.16 106 PRO A C 1
ATOM 763 O O . PRO A 1 106 ? -45.124 -35.792 -12.319 1.00 41.16 106 PRO A O 1
ATOM 766 N N . LYS A 1 107 ? -45.545 -37.036 -10.494 1.00 40.56 107 LYS A N 1
ATOM 767 C CA . LYS A 1 107 ? -44.944 -38.307 -10.922 1.00 40.56 107 LYS A CA 1
ATOM 768 C C . LYS A 1 107 ? -45.980 -39.132 -11.695 1.00 40.56 107 LYS A C 1
ATOM 770 O O . LYS A 1 107 ? -47.067 -39.348 -11.167 1.00 40.56 107 LYS A O 1
ATOM 775 N N . LYS A 1 108 ? -45.580 -39.724 -12.825 1.00 33.69 108 LYS A N 1
ATOM 776 C CA . LYS A 1 108 ? -45.929 -41.081 -13.330 1.00 33.69 108 LYS A CA 1
ATOM 777 C C . LYS A 1 108 ? -45.203 -41.252 -14.683 1.00 33.69 108 LYS A C 1
ATOM 779 O O . LYS A 1 108 ? -45.093 -40.281 -15.406 1.00 33.69 108 LYS A O 1
ATOM 784 N N . ALA A 1 109 ? -44.651 -42.389 -15.102 1.00 40.16 109 ALA A N 1
ATOM 785 C CA . ALA A 1 109 ? -44.795 -43.771 -14.670 1.00 40.16 109 ALA A CA 1
ATOM 786 C C . ALA A 1 109 ? -43.551 -44.608 -15.059 1.00 40.16 109 ALA A C 1
ATOM 788 O O . ALA A 1 109 ? -42.782 -44.254 -15.946 1.00 40.16 109 ALA A O 1
ATOM 789 N N . LYS A 1 110 ? -43.387 -45.739 -14.366 1.00 40.28 110 LYS A N 1
ATOM 790 C CA . LYS A 1 110 ? -42.417 -46.817 -14.616 1.00 40.28 110 LYS A CA 1
ATOM 791 C C . LYS A 1 110 ? -42.693 -47.542 -15.943 1.00 40.28 110 LYS A C 1
ATOM 793 O O . LYS A 1 110 ? -43.849 -47.851 -16.208 1.00 40.28 110 LYS A O 1
ATOM 798 N N . ALA A 1 111 ? -41.644 -48.036 -16.607 1.00 43.28 111 ALA A N 1
ATOM 799 C CA . ALA A 1 111 ? -41.684 -49.325 -17.308 1.00 43.28 111 ALA A CA 1
ATOM 800 C C . ALA A 1 111 ? -40.301 -50.012 -17.297 1.00 43.28 111 ALA A C 1
ATOM 802 O O . ALA A 1 111 ? -39.294 -49.445 -17.701 1.00 43.28 111 ALA A O 1
ATOM 803 N N . LYS A 1 112 ? -40.279 -51.241 -16.764 1.00 43.16 112 LYS A N 1
ATOM 804 C CA . LYS A 1 112 ? -39.173 -52.218 -16.730 1.00 43.16 112 LYS A CA 1
ATOM 805 C C . LYS A 1 112 ? -39.063 -52.984 -18.063 1.00 43.16 112 LYS A C 1
ATOM 807 O O . LYS A 1 112 ? -40.080 -53.135 -18.729 1.00 43.16 112 LYS A O 1
ATOM 812 N N . LYS A 1 113 ? -37.917 -53.679 -18.231 1.00 39.81 113 LYS A N 1
ATOM 813 C CA . LYS A 1 113 ? -37.568 -54.846 -19.103 1.00 39.81 113 LYS A CA 1
ATOM 814 C C . LYS A 1 113 ? -36.603 -54.447 -20.237 1.00 39.81 113 LYS A C 1
ATOM 816 O O . LYS A 1 113 ? -36.784 -53.397 -20.815 1.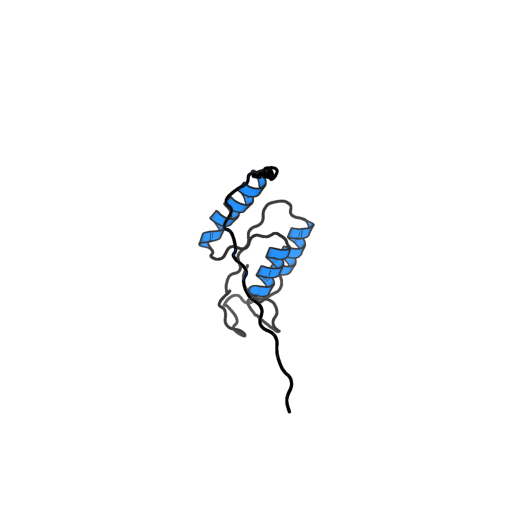00 39.81 113 LYS A O 1
ATOM 821 N N . LYS A 1 114 ? -35.586 -55.221 -20.636 1.00 40.44 114 LYS A N 1
ATOM 822 C CA . LYS A 1 114 ? -35.184 -56.615 -20.360 1.00 40.44 114 LYS A CA 1
ATOM 823 C C . LYS A 1 114 ? -33.751 -56.825 -20.897 1.00 40.44 114 LYS A C 1
ATOM 825 O O . LYS A 1 114 ? -33.388 -56.230 -21.900 1.00 40.44 114 LYS A O 1
ATOM 830 N N . LYS A 1 115 ? -33.018 -57.752 -20.267 1.00 43.31 115 LYS A N 1
ATOM 831 C CA . LYS A 1 115 ? -31.871 -58.523 -20.795 1.00 43.31 115 LYS A CA 1
ATOM 832 C C . LYS A 1 115 ? -31.994 -58.921 -22.280 1.00 43.31 115 LYS A C 1
ATOM 834 O O . LYS A 1 115 ? -33.070 -59.384 -22.662 1.00 43.31 115 LYS A O 1
ATOM 839 N N . LYS A 1 116 ? -30.850 -58.924 -22.981 1.00 44.94 116 LYS A N 1
ATOM 840 C CA . LYS A 1 116 ? -30.341 -59.829 -24.054 1.00 44.94 116 LYS A CA 1
ATOM 841 C C . LYS A 1 116 ? -29.392 -58.983 -24.927 1.00 44.94 116 LYS A C 1
ATOM 843 O O . LYS A 1 116 ? -29.742 -57.849 -25.202 1.00 44.94 116 LYS A O 1
ATOM 848 N N . LYS A 1 117 ? -28.231 -59.421 -25.395 1.00 46.44 117 LYS A N 1
ATOM 849 C CA . LYS A 1 117 ? -27.507 -60.693 -25.385 1.00 46.44 117 LYS A CA 1
ATOM 850 C C . LYS A 1 117 ? -26.042 -60.333 -25.647 1.00 46.44 117 LYS A C 1
ATOM 852 O O . LYS A 1 117 ? -25.843 -59.292 -26.310 1.00 46.44 117 LYS A O 1
#